Protein AF-0000000072117533 (afdb_homodimer)

Solvent-accessible surface area (backbone atoms only — not comparable to full-atom values): 7033 Å² total; per-residue (Å²): 130,82,75,70,81,74,84,81,59,60,49,79,55,61,71,59,24,53,55,50,41,55,54,48,50,52,51,45,51,52,49,50,51,50,45,22,43,33,36,54,26,48,40,39,37,41,38,31,42,68,86,68,48,80,45,77,48,49,57,86,70,114,128,83,76,67,81,73,83,80,60,58,50,79,56,63,71,60,24,52,54,50,41,55,53,47,49,52,51,46,52,51,49,49,52,50,45,24,42,33,36,54,27,48,38,40,38,42,38,33,42,66,86,66,50,79,46,79,48,49,58,85,70,114

InterPro domains:
  IPR002100 Transcription factor, MADS-box [PF00319] (10-57)
  IPR002100 Transcription factor, MADS-box [PR00404] (3-23)
  IPR002100 Transcription factor, MADS-box [PR00404] (23-38)
  IPR002100 Transcription factor, MADS-box [PR00404] (38-59)
  IPR002100 Transcription factor, MADS-box [PS50066] (1-61)
  IPR002100 Transcription factor, MADS-box [SM00432] (1-60)
  IPR036879 Transcription factor, MADS-box superfamily [G3DSA:3.40.1810.10] (13-62)
  IPR036879 Transcription factor, MADS-box superfamily [SSF55455] (3-61)
  IPR050142 MADS-box/MEF2 Transcription Factor [PTHR48019] (3-61)

Foldseek 3Di:
DPPPPPDDDQDPPPVVNVVVCVVVVVVVLVVVLVCCVVPVDWDKDWDADPVGDIDIDTNVVD/DPPPPPDDDQDPPPVVNVVVCVVVVVVVLVVVLVCCVVPVDWDKDWDADPVGDIDIDTNVVD

Structure (mmCIF, N/CA/C/O backbone):
data_AF-0000000072117533-model_v1
#
loop_
_entity.id
_entity.type
_entity.pdbx_description
1 polymer 'MADS-box transcription factor 31'
#
loop_
_atom_site.group_PDB
_atom_site.id
_atom_site.type_symbol
_atom_site.label_atom_id
_atom_site.label_alt_id
_atom_site.label_comp_id
_atom_site.label_asym_id
_atom_site.label_entity_id
_atom_site.label_seq_id
_atom_site.pdbx_PDB_ins_code
_atom_site.Cartn_x
_atom_site.Cartn_y
_atom_site.Cartn_z
_atom_site.occupancy
_atom_site.B_iso_or_equiv
_atom_site.auth_seq_id
_atom_site.auth_comp_id
_atom_site.auth_asym_id
_atom_site.auth_atom_id
_atom_site.pdbx_PDB_model_num
ATOM 1 N N . MET A 1 1 ? -1.917 9.008 -24.812 1 33.94 1 MET A N 1
ATOM 2 C CA . MET A 1 1 ? -1.566 7.602 -24.969 1 33.94 1 MET A CA 1
ATOM 3 C C . MET A 1 1 ? -2.467 6.723 -24.094 1 33.94 1 MET A C 1
ATOM 5 O O . MET A 1 1 ? -2.625 6.98 -22.906 1 33.94 1 MET A O 1
ATOM 9 N N . VAL A 1 2 ? -3.398 6.055 -24.781 1 33.75 2 VAL A N 1
ATOM 10 C CA . VAL A 1 2 ? -4.41 5.18 -24.203 1 33.75 2 VAL A CA 1
ATOM 11 C C . VAL A 1 2 ? -3.752 4.195 -23.234 1 33.75 2 VAL A C 1
ATOM 13 O O . VAL A 1 2 ? -2.85 3.447 -23.625 1 33.75 2 VAL A O 1
ATOM 16 N N . ARG A 1 3 ? -3.502 4.516 -22.062 1 45.81 3 ARG A N 1
ATOM 17 C CA . ARG A 1 3 ? -2.945 3.555 -21.125 1 45.81 3 ARG A CA 1
ATOM 18 C C . ARG A 1 3 ? -3.617 2.193 -21.266 1 45.81 3 ARG A C 1
ATOM 20 O O . ARG A 1 3 ? -4.832 2.074 -21.078 1 45.81 3 ARG A O 1
ATOM 27 N N . ARG A 1 4 ? -3.193 1.399 -22.266 1 46.34 4 ARG A N 1
ATOM 28 C CA . ARG A 1 4 ? -3.705 0.043 -22.422 1 46.34 4 ARG A CA 1
ATOM 29 C C . ARG A 1 4 ? -3.764 -0.687 -21.094 1 46.34 4 ARG A C 1
ATOM 31 O O . ARG A 1 4 ? -2.934 -0.449 -20.219 1 46.34 4 ARG A O 1
ATOM 38 N N . LYS A 1 5 ? -4.988 -1.062 -20.672 1 58.34 5 LYS A N 1
ATOM 39 C CA . LYS A 1 5 ? -5.227 -1.874 -19.484 1 58.34 5 LYS A CA 1
ATOM 40 C C . LYS A 1 5 ? -4.336 -3.115 -19.484 1 58.34 5 LYS A C 1
ATOM 42 O O . LYS A 1 5 ? -4.379 -3.918 -20.422 1 58.34 5 LYS A O 1
ATOM 47 N N . ILE A 1 6 ? -3.139 -2.877 -19.109 1 63.44 6 ILE A N 1
ATOM 48 C CA . ILE A 1 6 ? -2.322 -4.082 -19.016 1 63.44 6 ILE A CA 1
ATOM 49 C C . ILE A 1 6 ? -3.02 -5.102 -18.109 1 63.44 6 ILE A C 1
ATOM 51 O O . ILE A 1 6 ? -3.529 -4.75 -17.047 1 63.44 6 ILE A O 1
ATOM 55 N N . GLU A 1 7 ? -3.314 -6.234 -18.703 1 79.06 7 GLU A N 1
ATOM 56 C CA . GLU A 1 7 ? -3.916 -7.324 -17.953 1 79.06 7 GLU A CA 1
ATOM 57 C C . GLU A 1 7 ? -2.947 -7.875 -16.906 1 79.06 7 GLU A C 1
ATOM 59 O O . GLU A 1 7 ? -1.795 -8.18 -17.219 1 79.06 7 GLU A O 1
ATOM 64 N N . MET A 1 8 ? -3.35 -7.852 -15.656 1 91.56 8 MET A N 1
ATOM 65 C CA . MET A 1 8 ? -2.566 -8.43 -14.562 1 91.56 8 MET A CA 1
ATOM 66 C C . MET A 1 8 ? -3.012 -9.852 -14.266 1 91.56 8 MET A C 1
ATOM 68 O O . MET A 1 8 ? -4.195 -10.102 -14.031 1 91.56 8 MET A O 1
ATOM 72 N N . ASN A 1 9 ? -1.988 -10.742 -14.383 1 95.19 9 ASN A N 1
ATOM 73 C CA . ASN A 1 9 ? -2.273 -12.133 -14.047 1 95.19 9 ASN A CA 1
ATOM 74 C C . ASN A 1 9 ? -1.3 -12.664 -12.992 1 95.19 9 ASN A C 1
ATOM 76 O O . ASN A 1 9 ? -0.167 -12.188 -12.898 1 95.19 9 ASN A O 1
ATOM 80 N N . LYS A 1 10 ? -1.835 -13.672 -12.281 1 97.06 10 LYS A N 1
ATOM 81 C CA . LYS A 1 10 ? -1.018 -14.336 -11.273 1 97.06 10 LYS A CA 1
ATOM 82 C C . LYS A 1 10 ? 0.26 -14.906 -11.883 1 97.06 10 LYS A C 1
ATOM 84 O O . LYS A 1 10 ? 0.229 -15.492 -12.969 1 97.06 10 LYS A O 1
ATOM 89 N N . ILE A 1 11 ? 1.317 -14.758 -11.219 1 97.69 11 ILE A N 1
ATOM 90 C CA . ILE A 1 11 ? 2.586 -15.352 -11.617 1 97.69 11 ILE A CA 1
ATOM 91 C C . ILE A 1 11 ? 2.576 -16.844 -11.289 1 97.69 11 ILE A C 1
ATOM 93 O O . ILE A 1 11 ? 2.449 -17.234 -10.125 1 97.69 11 ILE A O 1
ATOM 97 N N . GLU A 1 12 ? 2.777 -17.734 -12.234 1 97.31 12 GLU A N 1
ATOM 98 C CA . GLU A 1 12 ? 2.629 -19.172 -12.078 1 97.31 12 GLU A CA 1
ATOM 99 C C . GLU A 1 12 ? 3.869 -19.781 -11.43 1 97.31 12 GLU A C 1
ATOM 101 O O . GLU A 1 12 ? 3.764 -20.719 -10.641 1 97.31 12 GLU A O 1
ATOM 106 N N . ASN A 1 13 ? 5.062 -19.328 -11.852 1 97.44 13 ASN A N 1
ATOM 107 C CA . ASN A 1 13 ? 6.289 -19.828 -11.227 1 97.44 13 ASN A CA 1
ATOM 108 C C . ASN A 1 13 ? 6.395 -19.391 -9.773 1 97.44 13 ASN A C 1
ATOM 110 O O . ASN A 1 13 ? 6.477 -18.188 -9.484 1 97.44 13 ASN A O 1
ATOM 114 N N . SER A 1 14 ? 6.402 -20.297 -8.867 1 96.12 14 SER A N 1
ATOM 115 C CA . SER A 1 14 ? 6.344 -20 -7.445 1 96.12 14 SER A CA 1
ATOM 116 C C . SER A 1 14 ? 7.582 -19.219 -6.988 1 96.12 14 SER A C 1
ATOM 118 O O . SER A 1 14 ? 7.492 -18.344 -6.133 1 96.12 14 SER A O 1
ATOM 120 N N . GLN A 1 15 ? 8.719 -19.594 -7.547 1 97.12 15 GLN A N 1
ATOM 121 C CA . GLN A 1 15 ? 9.953 -18.922 -7.148 1 97.12 15 GLN A CA 1
ATOM 122 C C . GLN A 1 15 ? 9.914 -17.438 -7.531 1 97.12 15 GLN A C 1
ATOM 124 O O . GLN A 1 15 ? 10.289 -16.578 -6.734 1 97.12 15 GLN A O 1
ATOM 129 N N . TYR A 1 16 ? 9.516 -17.125 -8.719 1 97.81 16 TYR A N 1
ATOM 130 C CA . TYR A 1 16 ? 9.391 -15.75 -9.172 1 97.81 16 TYR A CA 1
ATOM 131 C C . TYR A 1 16 ? 8.32 -15.008 -8.375 1 97.81 16 TYR A C 1
ATOM 133 O O . TYR A 1 16 ? 8.492 -13.844 -8.023 1 97.81 16 TYR A O 1
ATOM 141 N N . ARG A 1 17 ? 7.176 -15.727 -8.109 1 97.88 17 ARG A N 1
ATOM 142 C CA . ARG A 1 17 ? 6.07 -15.117 -7.371 1 97.88 17 ARG A CA 1
ATOM 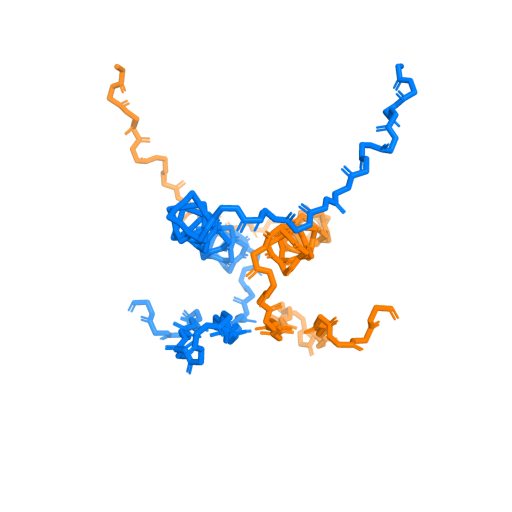143 C C . ARG A 1 17 ? 6.516 -14.688 -5.977 1 97.88 17 ARG A C 1
ATOM 145 O O . ARG A 1 17 ? 6.129 -13.617 -5.5 1 97.88 17 ARG A O 1
ATOM 152 N N . ASP A 1 18 ? 7.289 -15.469 -5.387 1 97.56 18 ASP A N 1
ATOM 153 C CA . ASP A 1 18 ? 7.762 -15.156 -4.043 1 97.56 18 ASP A CA 1
ATOM 154 C C . ASP A 1 18 ? 8.664 -13.93 -4.047 1 97.56 18 ASP A C 1
ATOM 156 O O . ASP A 1 18 ? 8.57 -13.086 -3.152 1 97.56 18 ASP A O 1
ATOM 160 N N . VAL A 1 19 ? 9.547 -13.922 -5.078 1 98.19 19 VAL A N 1
ATOM 161 C CA . VAL A 1 19 ? 10.453 -12.781 -5.176 1 98.19 19 VAL A CA 1
ATOM 162 C C . VAL A 1 19 ? 9.656 -11.508 -5.441 1 98.19 19 VAL A C 1
ATOM 164 O O . VAL A 1 19 ? 9.891 -10.477 -4.809 1 98.19 19 VAL A O 1
ATOM 167 N N . THR A 1 20 ? 8.727 -11.562 -6.371 1 98.44 20 THR A N 1
ATOM 168 C CA . THR A 1 20 ? 7.879 -10.414 -6.68 1 98.44 20 THR A CA 1
ATOM 169 C C . THR A 1 20 ? 7.074 -9.992 -5.453 1 98.44 20 THR A C 1
ATOM 171 O O . THR A 1 20 ? 6.957 -8.805 -5.16 1 98.44 20 THR A O 1
ATOM 174 N N . PHE A 1 21 ? 6.512 -10.977 -4.727 1 98.62 21 PHE A N 1
ATOM 175 C CA . PHE A 1 21 ? 5.738 -10.695 -3.523 1 98.62 21 PHE A CA 1
ATOM 176 C C . PHE A 1 21 ? 6.543 -9.844 -2.547 1 98.62 21 PHE A C 1
ATOM 178 O O . PHE A 1 21 ? 6.055 -8.828 -2.055 1 98.62 21 PHE A O 1
ATOM 185 N N . SER A 1 22 ? 7.758 -10.234 -2.311 1 98.44 22 SER A N 1
ATOM 186 C CA . SER A 1 22 ? 8.594 -9.531 -1.346 1 98.44 22 SER A CA 1
ATOM 187 C C . SER A 1 22 ? 8.852 -8.086 -1.781 1 98.44 22 SER A C 1
ATOM 189 O O . SER A 1 22 ? 8.734 -7.16 -0.977 1 98.44 22 SER A O 1
ATOM 191 N N . LYS A 1 23 ? 9.125 -7.965 -3.027 1 98.56 23 LYS A N 1
ATOM 192 C CA . LYS A 1 23 ? 9.445 -6.633 -3.543 1 98.56 23 LYS A CA 1
ATOM 193 C C . LYS A 1 23 ? 8.219 -5.727 -3.516 1 98.56 23 LYS A C 1
ATOM 195 O O . LYS A 1 23 ? 8.297 -4.578 -3.076 1 98.56 23 LYS A O 1
ATOM 200 N N . ARG A 1 24 ? 7.184 -6.238 -3.92 1 98.69 24 ARG A N 1
ATOM 201 C CA . ARG A 1 24 ? 5.988 -5.41 -4.023 1 98.69 24 ARG A CA 1
ATOM 202 C C . ARG A 1 24 ? 5.41 -5.105 -2.645 1 98.69 24 ARG A C 1
ATOM 204 O O . ARG A 1 24 ? 4.848 -4.031 -2.426 1 98.69 24 ARG A O 1
ATOM 211 N N . ARG A 1 25 ? 5.516 -6.082 -1.815 1 98.69 25 ARG A N 1
ATOM 212 C CA . ARG A 1 25 ? 5.074 -5.809 -0.451 1 98.69 25 ARG A CA 1
ATOM 213 C C . ARG A 1 25 ? 5.859 -4.648 0.156 1 98.69 25 ARG A C 1
ATOM 215 O O . ARG A 1 25 ? 5.277 -3.766 0.789 1 98.69 25 ARG A O 1
ATOM 222 N N . GLN A 1 26 ? 7.168 -4.664 -0.053 1 98.38 26 GLN A N 1
ATOM 223 C CA . GLN A 1 26 ? 7.992 -3.568 0.447 1 98.38 26 GLN A CA 1
ATOM 224 C C . GLN A 1 26 ? 7.566 -2.238 -0.168 1 98.38 26 GLN A C 1
ATOM 226 O O . GLN A 1 26 ? 7.516 -1.218 0.522 1 98.38 26 GLN A O 1
ATOM 231 N N . GLY A 1 27 ? 7.305 -2.301 -1.463 1 98.25 27 GLY A N 1
ATOM 232 C CA . GLY A 1 27 ? 6.824 -1.102 -2.133 1 98.25 27 GLY A CA 1
ATOM 233 C C . GLY A 1 27 ? 5.516 -0.583 -1.562 1 98.25 27 GLY A C 1
ATOM 234 O O . GLY A 1 27 ? 5.34 0.627 -1.406 1 98.25 27 GLY A O 1
ATOM 235 N N . LEU A 1 28 ? 4.629 -1.461 -1.271 1 98.62 28 LEU A N 1
ATOM 236 C CA . LEU A 1 28 ? 3.344 -1.11 -0.679 1 98.62 28 LEU A CA 1
ATOM 237 C C . LEU A 1 28 ? 3.535 -0.404 0.659 1 98.62 28 LEU A C 1
ATOM 239 O O . LEU A 1 28 ? 2.934 0.645 0.905 1 98.62 28 LEU A O 1
ATOM 243 N N . VAL A 1 29 ? 4.41 -0.964 1.48 1 98.25 29 VAL A N 1
ATOM 244 C CA . VAL A 1 29 ? 4.672 -0.4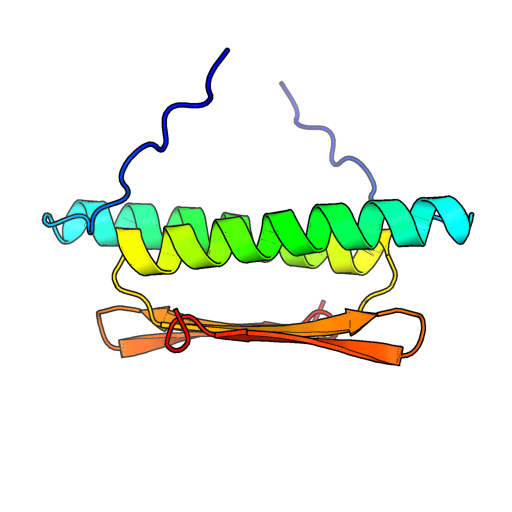14 2.807 1 98.25 29 VAL A CA 1
ATOM 245 C C . VAL A 1 29 ? 5.309 0.967 2.676 1 98.25 29 VAL A C 1
ATOM 247 O O . VAL A 1 29 ? 4.957 1.894 3.408 1 98.25 29 VAL A O 1
ATOM 250 N N . LYS A 1 30 ? 6.195 1.087 1.721 1 97.06 30 LYS A N 1
ATOM 251 C CA . LYS A 1 30 ? 6.832 2.379 1.482 1 97.06 30 LYS A CA 1
ATOM 252 C C . LYS A 1 30 ? 5.797 3.445 1.136 1 97.06 30 LYS A C 1
ATOM 254 O O . LYS A 1 30 ? 5.82 4.547 1.691 1 97.06 30 LYS A O 1
ATOM 259 N N . LYS A 1 31 ? 4.883 3.088 0.271 1 98 31 LYS A N 1
ATOM 260 C CA . LYS A 1 31 ? 3.848 4.035 -0.133 1 98 31 LYS A CA 1
ATOM 261 C C . LYS A 1 31 ? 2.924 4.371 1.033 1 98 31 LYS A C 1
ATOM 263 O O . LYS A 1 31 ? 2.467 5.508 1.164 1 98 31 LYS A O 1
ATOM 268 N N . ALA A 1 32 ? 2.623 3.41 1.823 1 98.62 32 ALA A N 1
ATOM 269 C CA . ALA A 1 32 ? 1.797 3.645 3.004 1 98.62 32 ALA A CA 1
ATOM 270 C C . ALA A 1 32 ? 2.484 4.602 3.973 1 98.62 32 ALA A C 1
ATOM 272 O O . ALA A 1 32 ? 1.848 5.508 4.516 1 98.62 32 ALA A O 1
ATOM 273 N N . ASN A 1 33 ? 3.771 4.414 4.227 1 97.69 33 ASN A N 1
ATOM 274 C CA . ASN A 1 33 ? 4.531 5.281 5.121 1 97.69 33 ASN A CA 1
ATOM 275 C C . ASN A 1 33 ? 4.562 6.719 4.613 1 97.69 33 ASN A C 1
ATOM 277 O O . ASN A 1 33 ? 4.387 7.66 5.387 1 97.69 33 ASN A O 1
ATOM 281 N N . GLU A 1 34 ? 4.824 6.844 3.375 1 97.62 34 GLU A N 1
ATOM 282 C CA . GLU A 1 34 ? 4.844 8.172 2.775 1 97.62 34 GLU A CA 1
ATOM 283 C C . GLU A 1 34 ? 3.5 8.875 2.943 1 97.62 34 GLU A C 1
ATOM 285 O O . GLU A 1 34 ? 3.449 10.047 3.326 1 97.62 34 GLU A O 1
ATOM 290 N N . LEU A 1 35 ? 2.494 8.172 2.609 1 98.31 35 LEU A N 1
ATOM 291 C CA . LEU A 1 35 ? 1.152 8.727 2.762 1 98.31 35 LEU A CA 1
ATOM 292 C C . LEU A 1 35 ? 0.897 9.141 4.207 1 98.31 35 LEU A C 1
ATOM 294 O O . LEU A 1 35 ? 0.345 10.211 4.457 1 98.31 35 LEU A O 1
ATOM 298 N N . SER A 1 36 ? 1.256 8.289 5.074 1 98.56 36 SER A N 1
ATOM 299 C CA . SER A 1 36 ? 1.055 8.57 6.492 1 98.56 36 SER A CA 1
ATOM 300 C C . SER A 1 36 ? 1.739 9.867 6.902 1 98.56 36 SER A C 1
ATOM 302 O O . SER A 1 36 ? 1.141 10.703 7.582 1 98.56 36 SER A O 1
ATOM 304 N N . ILE A 1 37 ? 2.963 10.078 6.48 1 97.62 37 ILE A N 1
ATOM 305 C CA . ILE A 1 37 ? 3.75 11.234 6.895 1 97.62 37 ILE A CA 1
ATOM 306 C C . ILE A 1 37 ? 3.25 12.484 6.176 1 97.62 37 ILE A C 1
ATOM 308 O O . ILE A 1 37 ? 2.949 13.492 6.812 1 97.62 37 ILE A O 1
ATOM 312 N N . LEU A 1 38 ? 3.121 12.398 4.895 1 97.56 38 LEU A N 1
ATOM 313 C CA . LEU A 1 38 ? 2.766 13.57 4.098 1 97.56 38 LEU A CA 1
ATOM 314 C C . LEU A 1 38 ? 1.387 14.094 4.484 1 97.56 38 LEU A C 1
ATOM 316 O O . LEU A 1 38 ? 1.155 15.305 4.488 1 97.56 38 LEU A O 1
ATOM 320 N N . CYS A 1 39 ? 0.51 13.156 4.82 1 98.44 39 CYS A N 1
ATOM 321 C CA . CYS A 1 39 ? -0.884 13.562 4.949 1 98.44 39 CYS A CA 1
ATOM 322 C C . CYS A 1 39 ? -1.378 13.383 6.379 1 98.44 39 CYS A C 1
ATOM 324 O O . CYS A 1 39 ? -2.582 13.438 6.637 1 98.44 39 CYS A O 1
ATOM 326 N N . ASP A 1 40 ? -0.495 13.047 7.23 1 97.62 40 ASP A N 1
ATOM 327 C CA . ASP A 1 40 ? -0.876 12.867 8.625 1 97.62 40 ASP A CA 1
ATOM 328 C C . ASP A 1 40 ? -2.021 11.867 8.758 1 97.62 40 ASP A C 1
ATOM 330 O O . ASP A 1 40 ? -3.031 12.148 9.406 1 97.62 40 ASP A O 1
ATOM 334 N N . ALA A 1 41 ? -1.85 10.836 8.078 1 98.31 41 ALA A N 1
ATOM 335 C CA . ALA A 1 41 ? -2.855 9.781 8.078 1 98.31 41 ALA A CA 1
ATOM 336 C C . ALA A 1 41 ? -2.385 8.578 8.898 1 98.31 41 ALA A C 1
ATOM 338 O O . ALA A 1 41 ? -1.183 8.344 9.031 1 98.31 41 ALA A O 1
ATOM 339 N N . GLN A 1 42 ? -3.334 7.902 9.5 1 98.56 42 GLN A N 1
ATOM 340 C CA . GLN A 1 42 ? -3.059 6.617 10.133 1 98.56 42 GLN A CA 1
ATOM 341 C C . GLN A 1 42 ? -3.412 5.457 9.203 1 98.56 42 GLN A C 1
ATOM 343 O O . GLN A 1 42 ? -4.508 5.422 8.641 1 98.56 42 GLN A O 1
ATOM 348 N N . ILE A 1 43 ? -2.492 4.574 9.07 1 98.69 43 ILE A N 1
ATOM 349 C CA . ILE A 1 43 ? -2.678 3.504 8.094 1 98.69 43 ILE A CA 1
ATOM 350 C C . ILE A 1 43 ? -2.311 2.162 8.719 1 98.69 43 ILE A C 1
ATOM 352 O O . ILE A 1 43 ? -1.305 2.055 9.43 1 98.69 43 ILE A O 1
ATOM 356 N N . ALA A 1 44 ? -3.164 1.197 8.523 1 98.69 44 ALA A N 1
ATOM 357 C CA . ALA A 1 44 ? -2.883 -0.196 8.859 1 98.69 44 ALA A CA 1
ATOM 358 C C . ALA A 1 44 ? -3.137 -1.11 7.664 1 98.69 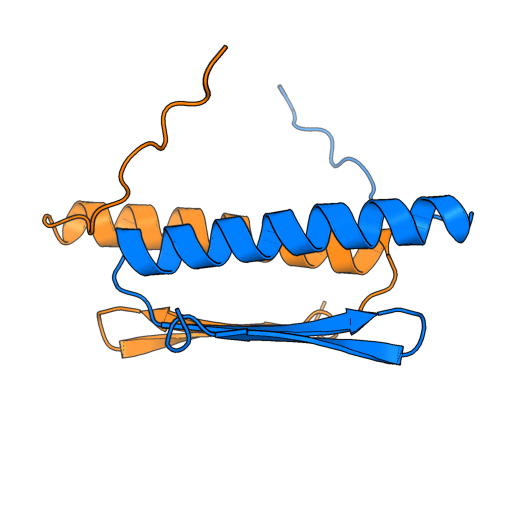44 ALA A C 1
ATOM 360 O O . ALA A 1 44 ? -4.117 -0.935 6.938 1 98.69 44 ALA A O 1
ATOM 361 N N . THR A 1 45 ? -2.213 -2.047 7.398 1 98.62 45 THR A N 1
ATOM 362 C CA . THR A 1 45 ? -2.344 -2.996 6.301 1 98.62 45 THR A CA 1
ATOM 363 C C . THR A 1 45 ? -2.018 -4.414 6.77 1 98.62 45 THR A C 1
ATOM 365 O O . THR A 1 45 ? -1.057 -4.621 7.516 1 98.62 45 THR A O 1
ATOM 368 N N . ILE A 1 46 ? -2.793 -5.301 6.309 1 98.56 46 ILE A N 1
ATOM 369 C CA . ILE A 1 46 ? -2.52 -6.719 6.531 1 98.56 46 ILE A CA 1
ATOM 370 C C . ILE A 1 46 ? -2.4 -7.438 5.188 1 98.56 46 ILE A C 1
ATOM 372 O O . ILE A 1 46 ? -3.197 -7.199 4.277 1 98.56 46 ILE A O 1
ATOM 376 N N . VAL A 1 47 ? -1.387 -8.281 5.07 1 98.69 47 VAL A N 1
ATOM 377 C CA . VAL A 1 47 ? -1.148 -9.039 3.846 1 98.69 47 VAL A CA 1
ATOM 378 C C . VAL A 1 47 ? -0.981 -10.523 4.18 1 98.69 47 VAL A C 1
ATOM 380 O O . VAL A 1 47 ? -0.167 -10.883 5.031 1 98.69 47 VAL A O 1
ATOM 383 N N . TYR A 1 48 ? -1.807 -11.344 3.59 1 98.25 48 TYR A N 1
ATOM 384 C CA . TYR A 1 48 ? -1.642 -12.797 3.641 1 98.25 48 TYR A CA 1
ATOM 385 C C . TYR A 1 48 ? -1.078 -13.328 2.328 1 98.25 48 TYR A C 1
ATOM 387 O O . TYR A 1 48 ? -1.686 -13.148 1.27 1 98.25 48 TYR A O 1
ATOM 395 N N . SER A 1 49 ? 0.074 -13.961 2.43 1 98.12 49 SER A N 1
ATOM 396 C CA . SER A 1 49 ? 0.68 -14.523 1.228 1 98.12 49 SER A CA 1
ATOM 397 C C . SER A 1 49 ? -0.067 -15.773 0.764 1 98.12 49 SER A C 1
ATOM 399 O O . SER A 1 49 ? -0.896 -16.312 1.497 1 98.12 49 SER A O 1
ATOM 401 N N . SER A 1 50 ? 0.327 -16.219 -0.442 1 9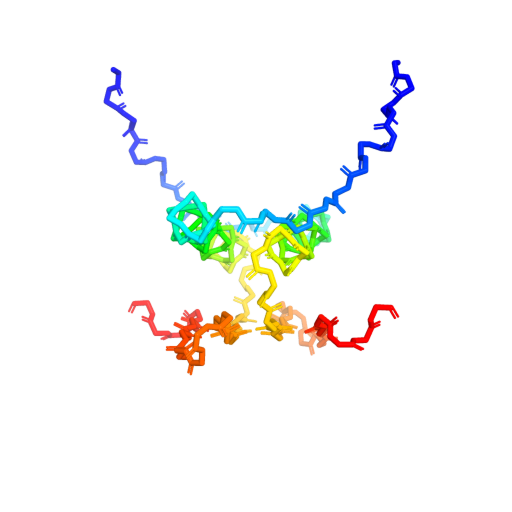6 50 SER A N 1
ATOM 402 C CA . SER A 1 50 ? -0.29 -17.422 -0.989 1 96 50 SER A CA 1
ATOM 403 C C . SER A 1 50 ? 0.078 -18.656 -0.168 1 96 50 SER A C 1
ATOM 405 O O . SER A 1 50 ? -0.646 -19.641 -0.175 1 96 50 SER A O 1
ATOM 407 N N . THR A 1 51 ? 1.164 -18.531 0.523 1 95.19 51 THR A N 1
ATOM 408 C CA . THR A 1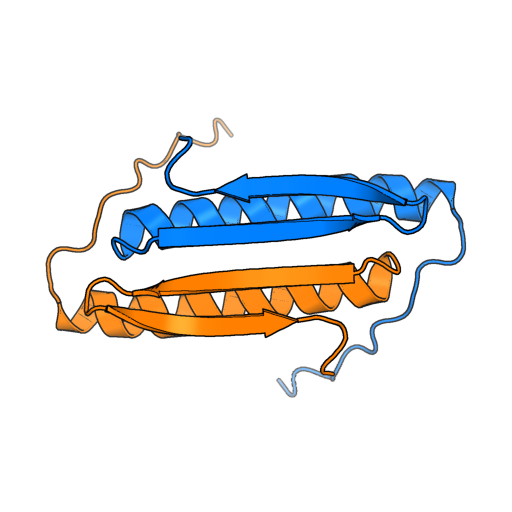 51 ? 1.607 -19.656 1.334 1 95.19 51 THR A CA 1
ATOM 409 C C . THR A 1 51 ? 1.012 -19.578 2.736 1 95.19 51 THR A C 1
ATOM 411 O O . THR A 1 51 ? 1.269 -20.453 3.572 1 95.19 51 THR A O 1
ATOM 414 N N . GLY A 1 52 ? 0.303 -18.547 3.047 1 95.25 52 GLY A N 1
ATOM 415 C CA . GLY A 1 52 ? -0.379 -18.438 4.324 1 95.25 52 GLY A CA 1
ATOM 416 C C . GLY A 1 52 ? 0.39 -17.625 5.344 1 95.25 52 GLY A C 1
ATOM 417 O O . GLY A 1 52 ? -0.001 -17.547 6.512 1 95.25 52 GLY A O 1
ATOM 418 N N . LYS A 1 53 ? 1.471 -17.047 4.906 1 97.75 53 LYS A N 1
ATOM 419 C CA . LYS A 1 53 ? 2.23 -16.188 5.816 1 97.75 53 LYS A CA 1
ATOM 420 C C . LYS A 1 53 ? 1.561 -14.828 5.98 1 97.75 53 LYS A C 1
ATOM 422 O O . LYS A 1 53 ? 1.099 -14.242 5.004 1 97.75 53 LYS A O 1
ATOM 427 N N . LEU A 1 54 ? 1.605 -14.375 7.266 1 98.31 54 LEU A N 1
ATOM 428 C CA . LEU A 1 54 ? 0.964 -13.102 7.578 1 98.31 54 LEU A CA 1
ATOM 429 C C . LEU A 1 54 ? 2 -11.992 7.727 1 98.31 54 LEU A C 1
ATOM 431 O O . LEU A 1 54 ? 3.021 -12.172 8.391 1 98.31 54 LEU A O 1
ATOM 435 N N . TYR A 1 55 ? 1.808 -10.836 7.047 1 98.44 55 TYR A N 1
ATOM 436 C CA . TYR A 1 55 ? 2.578 -9.609 7.195 1 98.44 55 TYR A CA 1
ATOM 437 C C . TYR A 1 55 ? 1.68 -8.445 7.594 1 98.44 55 TYR A C 1
ATOM 439 O O . TYR A 1 55 ? 0.542 -8.344 7.133 1 98.44 55 TYR A O 1
ATOM 447 N N . GLU A 1 56 ? 2.225 -7.656 8.461 1 97.88 56 GLU A N 1
ATOM 448 C CA . GLU A 1 56 ? 1.44 -6.512 8.906 1 97.88 56 GLU A CA 1
ATOM 449 C C . GLU A 1 56 ? 2.273 -5.23 8.906 1 97.88 56 GLU A C 1
ATOM 451 O O . GLU A 1 56 ? 3.496 -5.281 9.055 1 97.88 56 GLU A O 1
ATOM 456 N N . TYR A 1 57 ? 1.53 -4.109 8.672 1 98.12 57 TYR A N 1
ATOM 457 C CA . TYR A 1 57 ? 2.09 -2.77 8.789 1 98.12 57 TYR A CA 1
ATOM 458 C C . TYR A 1 57 ? 1.118 -1.829 9.492 1 98.12 57 TYR A C 1
ATOM 460 O O . TYR A 1 57 ? -0.093 -1.9 9.266 1 98.12 57 TYR A O 1
ATOM 468 N N . SER A 1 58 ? 1.654 -0.998 10.359 1 98.44 58 SER A N 1
ATOM 469 C CA . SER A 1 58 ? 0.9 0.098 10.961 1 98.44 58 SER A CA 1
ATOM 470 C C . SER A 1 58 ? 1.744 1.365 11.047 1 98.44 58 SER A C 1
ATOM 472 O O . SER A 1 58 ? 2.934 1.304 11.367 1 98.44 58 SER A O 1
ATOM 474 N N . SER A 1 59 ? 1.104 2.445 10.781 1 97.38 59 SER A N 1
ATOM 475 C CA . SER A 1 59 ? 1.815 3.721 10.797 1 97.38 59 SER A CA 1
ATOM 476 C C . SER A 1 59 ? 2.133 4.16 12.219 1 97.38 59 SER A C 1
ATOM 478 O O . SER A 1 59 ? 2.949 5.059 12.43 1 97.38 59 SER A O 1
ATOM 480 N N . ASN A 1 60 ? 1.443 3.631 13.109 1 88.88 60 ASN A N 1
ATOM 481 C CA . ASN A 1 60 ? 1.71 4.008 14.492 1 88.88 60 ASN A CA 1
ATOM 482 C C . ASN A 1 60 ? 2.918 3.262 15.055 1 88.88 60 ASN A C 1
ATOM 484 O O . ASN A 1 60 ? 3.404 3.586 16.141 1 88.88 60 ASN A O 1
ATOM 488 N N . ASN A 1 61 ? 3.301 2.229 14.406 1 71.5 61 ASN A N 1
ATOM 489 C CA . ASN A 1 61 ? 4.465 1.474 14.859 1 71.5 61 ASN A CA 1
ATOM 490 C C . ASN A 1 61 ? 5.734 1.915 14.141 1 71.5 61 ASN A C 1
ATOM 492 O O . ASN A 1 61 ? 6.691 1.146 14.031 1 71.5 61 ASN A O 1
ATOM 496 N N . ARG A 1 62 ? 5.93 3.123 13.844 1 54.12 62 ARG A N 1
ATOM 497 C CA . ARG A 1 62 ? 7.133 3.57 13.156 1 54.12 62 ARG A CA 1
ATOM 498 C C . ARG A 1 62 ? 8.359 3.445 14.055 1 54.12 62 ARG A C 1
ATOM 500 O O . ARG A 1 62 ? 8.25 3.551 15.281 1 54.12 62 ARG A O 1
ATOM 507 N N . MET B 1 1 ? 24.141 6.547 -7.766 1 33.94 1 MET B N 1
ATOM 508 C CA . MET B 1 1 ? 23.547 7.797 -7.316 1 33.94 1 MET B CA 1
ATOM 509 C C . MET B 1 1 ? 22.906 7.633 -5.945 1 33.94 1 MET B C 1
ATOM 511 O O . MET B 1 1 ? 22.125 6.695 -5.727 1 33.94 1 MET B O 1
ATOM 515 N N . VAL B 1 2 ? 23.594 8.188 -4.926 1 36.5 2 VAL B N 1
ATOM 516 C CA . VAL B 1 2 ? 23.234 8.18 -3.514 1 36.5 2 VAL B CA 1
ATOM 517 C C . VAL B 1 2 ?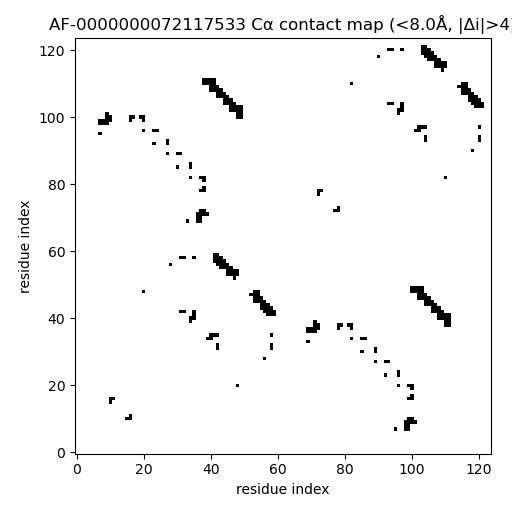 21.781 8.602 -3.348 1 36.5 2 VAL B C 1
ATOM 519 O O . VAL B 1 2 ? 21.391 9.703 -3.754 1 36.5 2 VAL B O 1
ATOM 522 N N . ARG B 1 3 ? 20.828 7.762 -3.459 1 45.84 3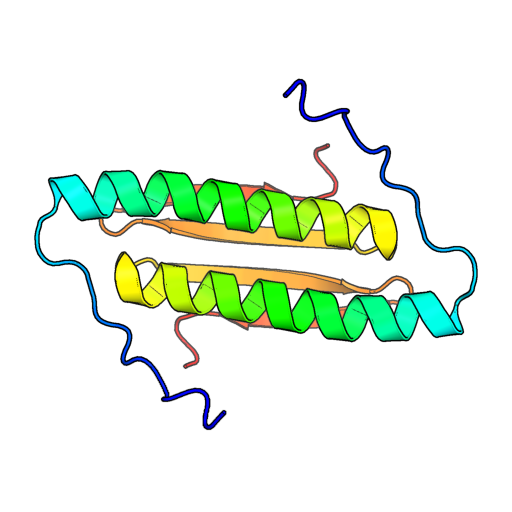 ARG B N 1
ATOM 523 C CA . ARG B 1 3 ? 19.438 8.172 -3.234 1 45.84 3 ARG B CA 1
ATOM 524 C C . ARG B 1 3 ? 19.312 9 -1.959 1 45.84 3 ARG B C 1
ATOM 526 O O . ARG B 1 3 ? 19.625 8.516 -0.868 1 45.84 3 ARG B O 1
ATOM 533 N N . ARG B 1 4 ? 19.656 10.258 -2.057 1 42.62 4 ARG B N 1
ATOM 534 C CA . ARG B 1 4 ? 19.469 11.117 -0.892 1 42.62 4 ARG B CA 1
ATOM 535 C C . ARG B 1 4 ? 18.125 10.875 -0.242 1 42.62 4 ARG B C 1
ATOM 537 O O . ARG B 1 4 ? 17.125 10.656 -0.935 1 42.62 4 ARG B O 1
ATOM 544 N N . LYS B 1 5 ? 18.203 10.391 1.017 1 58.22 5 LYS B N 1
ATOM 545 C CA . LYS B 1 5 ? 17.031 10.234 1.869 1 58.22 5 LYS B CA 1
ATOM 546 C C . LYS B 1 5 ? 16.188 11.5 1.869 1 58.22 5 LYS B C 1
ATOM 548 O O . LYS B 1 5 ? 16.672 12.586 2.203 1 58.22 5 LYS B O 1
ATOM 553 N N . ILE B 1 6 ? 15.414 11.602 0.794 1 64.38 6 ILE B N 1
ATOM 554 C CA . ILE B 1 6 ? 14.523 12.75 0.795 1 64.38 6 ILE B CA 1
ATOM 555 C C . ILE B 1 6 ? 13.688 12.766 2.076 1 64.38 6 ILE B C 1
ATOM 557 O O . ILE B 1 6 ? 13.148 11.734 2.48 1 64.38 6 ILE B O 1
ATOM 561 N N . GLU B 1 7 ? 13.867 13.82 2.848 1 78.94 7 GLU B N 1
ATOM 562 C CA . GLU B 1 7 ? 13.078 14 4.062 1 78.94 7 GLU B CA 1
ATOM 563 C C . GLU B 1 7 ? 11.602 14.188 3.74 1 78.94 7 GLU B C 1
ATOM 565 O O . GLU B 1 7 ? 11.242 15.008 2.893 1 78.94 7 GLU B O 1
ATOM 570 N N . MET B 1 8 ? 10.773 13.305 4.289 1 91.5 8 MET B N 1
ATOM 571 C CA . MET B 1 8 ? 9.32 13.414 4.145 1 91.5 8 MET B CA 1
ATOM 572 C C . MET B 1 8 ? 8.711 14.141 5.336 1 91.5 8 MET B C 1
ATOM 574 O O . MET B 1 8 ? 8.906 13.742 6.484 1 91.5 8 MET B O 1
ATOM 578 N N . ASN B 1 9 ? 8.039 15.266 4.949 1 95.19 9 ASN B N 1
ATOM 579 C CA . ASN B 1 9 ? 7.344 16 5.996 1 95.19 9 ASN B CA 1
ATOM 580 C C . ASN B 1 9 ? 5.871 16.219 5.648 1 95.19 9 ASN B C 1
ATOM 582 O O . ASN B 1 9 ? 5.504 16.25 4.473 1 95.19 9 ASN B O 1
ATOM 586 N N . LYS B 1 10 ? 5.109 16.391 6.75 1 97.12 10 LYS B N 1
ATOM 587 C CA . LYS B 1 10 ? 3.682 16.656 6.602 1 97.12 10 LYS B CA 1
ATOM 588 C C . LYS B 1 10 ? 3.445 17.906 5.758 1 97.12 10 LYS B C 1
ATOM 590 O O . LYS B 1 10 ? 4.129 18.922 5.926 1 97.12 10 LYS B O 1
ATOM 595 N N . ILE B 1 11 ? 2.521 17.828 4.922 1 97.69 11 ILE B N 1
ATOM 596 C CA . ILE B 1 11 ? 2.098 18.984 4.141 1 97.69 11 ILE B CA 1
ATOM 597 C C . ILE B 1 11 ? 1.259 19.922 5.012 1 97.69 11 ILE B C 1
ATOM 599 O O . ILE B 1 11 ? 0.202 19.531 5.512 1 97.69 11 ILE B O 1
ATOM 603 N N . GLU B 1 12 ? 1.61 21.156 5.168 1 97.31 12 GLU B N 1
ATOM 604 C CA . GLU B 1 12 ? 0.981 22.094 6.094 1 97.31 12 GLU B CA 1
ATOM 605 C C . GLU B 1 12 ? -0.296 22.688 5.504 1 97.31 12 GLU B C 1
ATOM 607 O O . GLU B 1 12 ? -1.271 22.906 6.223 1 97.31 12 GLU B O 1
ATOM 612 N N . ASN B 1 13 ? -0.267 23.047 4.215 1 97.44 13 ASN B N 1
ATOM 613 C CA . ASN B 1 13 ? -1.474 23.547 3.572 1 97.44 13 ASN B CA 1
ATOM 614 C C . ASN B 1 13 ? -2.551 22.469 3.471 1 97.44 13 ASN B C 1
ATOM 616 O O . ASN B 1 13 ? -2.357 21.453 2.797 1 97.44 13 ASN B O 1
ATOM 620 N N . SER B 1 14 ? -3.656 22.656 4.105 1 96.12 14 SER B N 1
ATOM 621 C CA . SER B 1 14 ? -4.699 21.641 4.211 1 96.12 14 SER B CA 1
ATOM 622 C C . SER B 1 14 ? -5.285 21.312 2.842 1 96.12 14 SER B C 1
ATOM 624 O O . SER B 1 14 ? -5.617 20.156 2.566 1 96.12 14 SER B O 1
ATOM 626 N N . GLN B 1 15 ? -5.422 22.328 2.004 1 97.06 15 GLN B N 1
ATOM 627 C CA . GLN B 1 15 ? -5.996 22.094 0.683 1 97.06 15 GLN B CA 1
ATOM 628 C C . GLN B 1 15 ? -5.102 21.172 -0.151 1 97.06 15 GLN B C 1
ATOM 630 O O . GLN B 1 15 ? -5.586 20.25 -0.812 1 97.06 15 GLN B O 1
ATOM 635 N N . TYR B 1 16 ? -3.828 21.422 -0.162 1 97.81 16 TYR B N 1
ATOM 636 C CA . TYR B 1 16 ? -2.877 20.594 -0.884 1 97.81 16 TYR B CA 1
ATOM 637 C C . TYR B 1 16 ? -2.811 19.188 -0.277 1 97.81 16 TYR B C 1
ATOM 639 O O . TYR B 1 16 ? -2.727 18.203 -1.001 1 97.81 16 TYR B O 1
ATOM 647 N N . ARG B 1 17 ? -2.84 19.141 1.092 1 97.88 17 ARG B N 1
ATOM 648 C CA . ARG B 1 17 ? -2.762 17.859 1.788 1 97.88 17 ARG B CA 1
ATOM 649 C C . ARG B 1 17 ? -3.93 16.953 1.406 1 97.88 17 ARG B C 1
ATOM 651 O O . ARG B 1 17 ? -3.754 15.758 1.215 1 97.88 17 ARG B O 1
ATOM 658 N N . ASP B 1 18 ? -5.039 17.531 1.293 1 97.56 18 ASP B N 1
ATOM 659 C CA . ASP B 1 18 ? -6.227 16.75 0.948 1 97.56 18 ASP B CA 1
ATOM 660 C C . ASP B 1 18 ? -6.121 16.188 -0.466 1 97.56 18 ASP B C 1
ATOM 662 O O . ASP B 1 18 ? -6.5 15.039 -0.709 1 97.56 18 ASP B O 1
ATOM 666 N N . VAL B 1 19 ? -5.629 17.078 -1.361 1 98.19 19 VAL B N 1
ATOM 667 C CA . VAL B 1 19 ? -5.484 16.641 -2.744 1 98.19 19 VAL B CA 1
ATOM 668 C C . VAL B 1 19 ? -4.445 15.516 -2.822 1 98.19 19 VAL B C 1
ATOM 670 O O . VAL B 1 19 ? -4.672 14.5 -3.479 1 98.19 19 VAL B O 1
ATOM 673 N N . THR B 1 20 ? -3.314 15.695 -2.176 1 98.44 20 THR B N 1
ATOM 674 C CA . THR B 1 20 ? -2.268 14.68 -2.145 1 98.44 20 THR B CA 1
A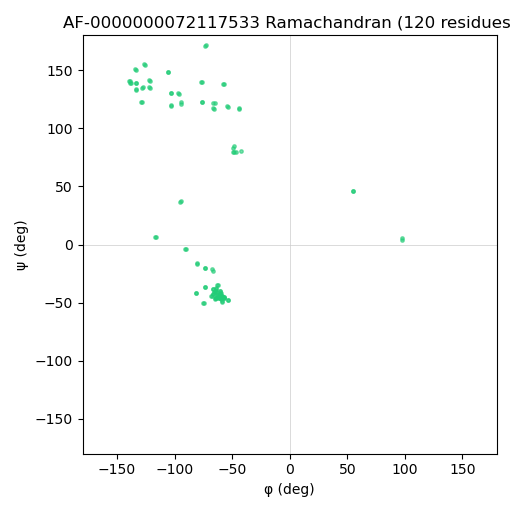TOM 675 C C . THR B 1 20 ? -2.785 13.391 -1.516 1 98.44 20 THR B C 1
ATOM 677 O O . THR B 1 20 ? -2.521 12.297 -2.021 1 98.44 20 THR B O 1
ATOM 680 N N . PHE B 1 21 ? -3.529 13.523 -0.411 1 98.62 21 PHE B N 1
ATOM 681 C CA . PHE B 1 21 ? -4.094 12.359 0.267 1 98.62 21 PHE B CA 1
ATOM 682 C C . PHE B 1 21 ? -4.902 11.508 -0.703 1 98.62 21 PHE B C 1
ATOM 684 O O . PHE B 1 21 ? -4.715 10.289 -0.776 1 98.62 21 PHE B O 1
ATOM 691 N N . SER B 1 22 ? -5.742 12.141 -1.454 1 98.44 22 SER B N 1
ATOM 692 C CA . SER B 1 22 ? -6.609 11.414 -2.375 1 98.44 22 SER B CA 1
ATOM 693 C C . SER B 1 22 ? -5.801 10.672 -3.434 1 98.44 22 SER B C 1
ATOM 695 O O . SER B 1 22 ? -6.059 9.5 -3.715 1 98.44 22 SER B O 1
ATOM 697 N N . LYS B 1 23 ? -4.844 11.367 -3.93 1 98.56 23 LYS B N 1
ATOM 698 C CA . LYS B 1 23 ? -4.035 10.781 -4.996 1 98.56 23 LYS B CA 1
ATOM 699 C C . LYS B 1 23 ? -3.199 9.617 -4.469 1 98.56 23 LYS B C 1
ATOM 701 O O . LYS B 1 23 ? -3.152 8.547 -5.09 1 98.56 23 LYS B O 1
ATOM 706 N N . ARG B 1 24 ? -2.641 9.82 -3.398 1 98.69 24 ARG B N 1
ATOM 707 C CA . ARG B 1 24 ? -1.743 8.797 -2.873 1 98.69 24 ARG B CA 1
ATOM 708 C C . ARG B 1 24 ? -2.527 7.598 -2.348 1 98.69 24 ARG B C 1
ATOM 710 O O . ARG B 1 24 ? -2.062 6.461 -2.43 1 98.69 24 ARG B O 1
ATOM 717 N N . ARG B 1 25 ? -3.627 7.914 -1.773 1 98.69 25 ARG B N 1
ATOM 718 C CA . ARG B 1 25 ? -4.469 6.801 -1.344 1 98.69 25 ARG B CA 1
ATOM 719 C C . ARG B 1 25 ? -4.844 5.91 -2.523 1 98.69 25 ARG B C 1
ATOM 721 O O . ARG B 1 25 ? -4.785 4.684 -2.426 1 98.69 25 ARG B O 1
ATOM 728 N N . GLN B 1 26 ? -5.215 6.539 -3.623 1 98.38 26 GLN B N 1
ATOM 729 C CA . GLN B 1 26 ? -5.543 5.77 -4.82 1 98.38 26 GLN B CA 1
ATOM 730 C C . GLN B 1 26 ? -4.348 4.945 -5.289 1 98.38 26 GLN B C 1
ATOM 732 O O . GLN B 1 26 ? -4.5 3.791 -5.688 1 98.38 26 GLN B O 1
ATOM 737 N N . GLY B 1 27 ? -3.203 5.59 -5.254 1 98.25 27 GLY B N 1
ATOM 738 C CA . GLY B 1 27 ? -1.99 4.871 -5.613 1 98.25 27 GLY B CA 1
ATOM 739 C C . GLY B 1 27 ? -1.724 3.67 -4.727 1 98.25 27 GLY B C 1
ATOM 740 O O . GLY B 1 27 ? -1.315 2.613 -5.215 1 98.25 27 GLY B O 1
ATOM 741 N N . LEU B 1 28 ? -1.935 3.82 -3.477 1 98.62 28 LEU B N 1
ATOM 742 C CA . LEU B 1 28 ? -1.758 2.738 -2.514 1 98.62 28 LEU B CA 1
ATOM 743 C C . LEU B 1 28 ? -2.67 1.562 -2.846 1 98.62 28 LEU B C 1
ATOM 745 O O . LEU B 1 28 ? -2.221 0.414 -2.881 1 98.62 28 LEU B O 1
ATOM 749 N N . VAL B 1 29 ? -3.926 1.873 -3.121 1 98.25 29 VAL B N 1
ATOM 750 C CA . VAL B 1 29 ? -4.914 0.844 -3.428 1 98.25 29 VAL B CA 1
ATOM 751 C C . VAL B 1 29 ? -4.535 0.131 -4.723 1 98.25 29 VAL B C 1
ATOM 753 O O . VAL B 1 29 ? -4.629 -1.095 -4.816 1 98.25 29 VAL B O 1
ATOM 756 N N . LYS B 1 30 ? -4.07 0.907 -5.668 1 97.12 30 LYS B N 1
ATOM 757 C CA . LYS B 1 30 ? -3.633 0.317 -6.93 1 97.12 30 LYS B CA 1
ATOM 758 C C . LYS B 1 30 ? -2.506 -0.686 -6.707 1 97.12 30 LYS B C 1
ATOM 760 O O . LYS B 1 30 ? -2.545 -1.799 -7.238 1 97.12 30 LYS B O 1
ATOM 765 N N . LYS B 1 31 ? -1.556 -0.31 -5.902 1 98.06 31 LYS B N 1
ATOM 766 C CA . LYS B 1 31 ? -0.427 -1.195 -5.629 1 98.06 31 LYS B CA 1
ATOM 767 C C . LYS B 1 31 ? -0.875 -2.438 -4.863 1 98.06 31 LYS B C 1
ATOM 769 O O . LYS B 1 31 ? -0.354 -3.531 -5.086 1 98.06 31 LYS B O 1
ATOM 774 N N . ALA B 1 32 ? -1.766 -2.275 -3.967 1 98.62 32 ALA B N 1
ATOM 775 C CA . ALA B 1 32 ? -2.307 -3.412 -3.225 1 98.62 32 ALA B CA 1
ATOM 776 C C . ALA B 1 32 ? -3.018 -4.387 -4.16 1 98.62 32 ALA B C 1
ATOM 778 O O . ALA B 1 32 ? -2.852 -5.602 -4.043 1 98.62 32 ALA B O 1
ATOM 779 N N . ASN B 1 33 ? -3.834 -3.893 -5.074 1 97.69 33 ASN B N 1
ATOM 780 C CA . ASN B 1 33 ? -4.547 -4.73 -6.031 1 97.69 33 ASN B CA 1
ATOM 781 C C . ASN B 1 33 ? -3.586 -5.512 -6.918 1 97.69 33 ASN B C 1
ATOM 783 O O . ASN B 1 33 ? -3.789 -6.703 -7.164 1 97.69 33 ASN B O 1
ATOM 787 N N . GLU B 1 34 ? -2.623 -4.824 -7.402 1 97.69 34 GLU B N 1
ATOM 788 C CA . GLU B 1 34 ? -1.621 -5.48 -8.234 1 97.69 34 GLU B CA 1
ATOM 789 C C . GLU B 1 34 ? -0.933 -6.613 -7.48 1 97.69 34 GLU B C 1
ATOM 791 O O . GLU B 1 34 ? -0.771 -7.715 -8.016 1 97.69 34 GLU B O 1
ATOM 796 N N . LEU B 1 35 ? -0.519 -6.297 -6.32 1 98.31 35 LEU B N 1
ATOM 797 C CA . LEU B 1 35 ? 0.123 -7.309 -5.488 1 98.31 35 LEU B CA 1
ATOM 798 C C . LEU B 1 35 ? -0.8 -8.508 -5.277 1 98.31 35 LEU B C 1
ATOM 800 O O . LEU B 1 35 ? -0.363 -9.656 -5.367 1 98.31 35 LEU B O 1
ATOM 804 N N . SER B 1 36 ? -1.995 -8.203 -4.977 1 98.56 36 SER B N 1
ATOM 805 C CA . SER B 1 36 ? -2.973 -9.266 -4.738 1 98.56 36 SER B CA 1
ATOM 806 C C . SER B 1 36 ? -3.088 -10.188 -5.945 1 98.56 36 SER B C 1
ATOM 808 O O . SER B 1 36 ? -3.072 -11.414 -5.797 1 98.56 36 SER B O 1
ATOM 810 N N . ILE B 1 37 ? -3.17 -9.641 -7.133 1 97.62 37 ILE B N 1
ATOM 811 C CA . ILE B 1 37 ? -3.389 -10.43 -8.344 1 97.62 37 ILE B CA 1
ATOM 812 C C . ILE B 1 37 ? -2.104 -11.164 -8.719 1 97.62 37 ILE B C 1
ATOM 814 O O . ILE B 1 37 ? -2.115 -12.375 -8.93 1 97.62 37 ILE B O 1
ATOM 818 N N . LEU B 1 38 ? -1.022 -10.453 -8.781 1 97.56 38 LEU B N 1
ATOM 819 C CA . LEU B 1 38 ? 0.234 -11.031 -9.242 1 97.56 38 LEU B CA 1
ATOM 820 C C . LEU B 1 38 ? 0.688 -12.164 -8.328 1 97.56 38 LEU B C 1
ATOM 822 O O . LEU B 1 38 ? 1.257 -13.156 -8.797 1 97.56 38 LEU B O 1
ATOM 826 N N . CYS B 1 39 ? 0.396 -11.992 -7.035 1 98.44 39 CYS B N 1
ATOM 827 C CA . CYS B 1 39 ? 1.024 -12.906 -6.09 1 98.44 39 CYS B CA 1
ATOM 828 C C . CYS B 1 39 ? -0.023 -13.734 -5.359 1 98.44 39 CYS B C 1
ATOM 830 O O . CYS B 1 39 ? 0.283 -14.383 -4.355 1 98.44 39 CYS B O 1
ATOM 832 N N . ASP B 1 40 ? -1.229 -13.602 -5.766 1 97.62 40 ASP B N 1
ATOM 833 C CA . ASP B 1 40 ? -2.297 -14.367 -5.129 1 97.62 40 ASP B CA 1
ATOM 834 C C . ASP B 1 40 ? -2.318 -14.133 -3.621 1 97.62 40 ASP B C 1
ATOM 836 O O . ASP B 1 40 ? -2.33 -15.086 -2.838 1 97.62 40 ASP B O 1
ATOM 840 N N . ALA B 1 41 ? -2.227 -12.938 -3.32 1 98.31 41 ALA B N 1
ATOM 841 C CA . ALA B 1 41 ? -2.219 -12.539 -1.916 1 98.31 41 ALA B CA 1
ATOM 842 C C . ALA B 1 41 ? -3.553 -11.906 -1.52 1 98.31 41 ALA B C 1
ATOM 844 O O . ALA B 1 41 ? -4.258 -11.352 -2.363 1 98.31 41 ALA B O 1
ATOM 845 N N . GLN B 1 42 ? -3.924 -12.094 -0.283 1 98.56 42 GLN B N 1
ATOM 846 C CA . GLN B 1 42 ? -5.059 -11.375 0.291 1 98.56 42 GLN B CA 1
ATOM 847 C C . GLN B 1 42 ? -4.598 -10.148 1.065 1 98.56 42 GLN B C 1
ATOM 849 O O . GLN B 1 42 ? -3.691 -10.234 1.897 1 98.56 42 GLN B O 1
ATOM 854 N N . ILE B 1 43 ? -5.207 -9.055 0.758 1 98.69 43 ILE B N 1
ATOM 855 C CA . ILE B 1 43 ? -4.738 -7.801 1.338 1 98.69 43 ILE B CA 1
ATOM 856 C C . ILE B 1 43 ? -5.93 -7 1.86 1 98.69 43 ILE B C 1
ATOM 858 O O . ILE B 1 43 ? -6.969 -6.918 1.2 1 98.69 43 ILE B O 1
ATOM 862 N N . ALA B 1 44 ? -5.785 -6.484 3.057 1 98.69 44 ALA B N 1
ATOM 863 C CA . ALA B 1 44 ? -6.715 -5.516 3.633 1 98.69 44 ALA B CA 1
ATOM 864 C C . ALA B 1 44 ? -5.977 -4.285 4.152 1 98.69 44 ALA B C 1
ATOM 866 O O . ALA B 1 44 ? -4.902 -4.402 4.75 1 98.69 44 ALA B O 1
ATOM 867 N N . THR B 1 45 ? -6.496 -3.092 3.854 1 98.62 45 THR B N 1
ATOM 868 C CA . THR B 1 45 ? -5.902 -1.838 4.305 1 98.62 45 THR B CA 1
ATOM 869 C C . THR B 1 45 ? -6.969 -0.911 4.879 1 98.62 45 THR B C 1
ATOM 871 O O . THR B 1 45 ? -8.062 -0.789 4.32 1 98.62 45 THR B O 1
ATOM 874 N N . ILE B 1 46 ? -6.617 -0.296 5.93 1 98.56 46 ILE B N 1
ATOM 875 C CA . ILE B 1 46 ? -7.453 0.745 6.516 1 98.56 46 ILE B CA 1
ATOM 876 C C . ILE B 1 46 ? -6.672 2.055 6.59 1 98.56 46 ILE B C 1
ATOM 878 O O . ILE B 1 46 ? -5.5 2.064 6.977 1 98.56 46 ILE B O 1
ATOM 882 N N . VAL B 1 47 ? -7.316 3.139 6.184 1 98.69 47 VAL B N 1
ATOM 883 C CA . VAL B 1 47 ? -6.699 4.461 6.207 1 98.69 47 VAL B CA 1
ATOM 884 C C . VAL B 1 47 ? -7.613 5.445 6.93 1 98.69 47 VAL B C 1
ATOM 886 O O . VAL B 1 47 ? -8.789 5.57 6.59 1 98.69 47 VAL B O 1
ATOM 889 N N . TYR B 1 48 ? -7.109 6.062 7.965 1 98.25 48 TYR B N 1
ATOM 890 C CA . TYR B 1 48 ? -7.781 7.176 8.633 1 98.25 48 TYR B CA 1
ATOM 891 C C . TYR B 1 48 ? -7.137 8.508 8.25 1 98.25 48 TYR B C 1
ATOM 893 O O . TYR B 1 48 ? -5.945 8.719 8.5 1 98.25 48 TYR B O 1
ATOM 901 N N . SER B 1 49 ? -7.922 9.359 7.66 1 98.12 49 SER B N 1
ATOM 902 C CA . SER B 1 49 ? -7.398 10.664 7.277 1 98.12 49 SER B CA 1
ATOM 903 C C . SER B 1 49 ? -7.191 11.555 8.492 1 98.12 49 SER B C 1
ATOM 905 O O . SER B 1 49 ? -7.66 11.242 9.586 1 98.12 49 SER B O 1
ATOM 907 N N . SER B 1 50 ? -6.535 12.711 8.203 1 95.94 50 SER B N 1
ATOM 908 C CA . SER B 1 50 ? -6.301 13.664 9.281 1 95.94 50 SER B CA 1
ATOM 909 C C . SER B 1 50 ? -7.609 14.281 9.766 1 95.94 50 SER B C 1
ATOM 911 O O . SER B 1 50 ? -7.691 14.758 10.898 1 95.94 50 SER B O 1
ATOM 913 N N . THR B 1 51 ? -8.586 14.219 8.93 1 95 51 THR B N 1
ATOM 914 C CA . THR B 1 51 ? -9.875 14.789 9.305 1 95 51 THR B CA 1
ATOM 915 C C . THR B 1 51 ? -10.758 13.734 9.977 1 95 51 THR B C 1
ATOM 917 O O . THR B 1 51 ? -11.891 14.023 10.367 1 95 51 THR B O 1
ATOM 920 N N . GLY B 1 52 ? -10.305 12.523 10.047 1 95.19 52 GLY B N 1
ATOM 921 C CA . GLY B 1 52 ? -11.031 11.492 10.758 1 95.19 52 GLY B CA 1
ATOM 922 C C . GLY B 1 52 ? -11.875 10.617 9.844 1 95.19 52 GLY B C 1
ATOM 923 O O . GLY B 1 52 ? -12.641 9.773 10.312 1 95.19 52 GLY B O 1
ATOM 924 N N . LYS B 1 53 ? -11.758 10.859 8.578 1 97.69 53 LYS B N 1
ATOM 925 C CA . LYS B 1 53 ? -12.492 10.023 7.633 1 97.69 53 LYS B CA 1
ATOM 926 C C . LYS B 1 53 ? -11.82 8.664 7.473 1 97.69 53 LYS B C 1
ATOM 928 O O . LYS B 1 53 ? -10.594 8.578 7.371 1 97.69 53 LYS B O 1
ATOM 933 N N . LEU B 1 54 ? -12.727 7.637 7.391 1 98.31 54 LEU B N 1
ATOM 934 C CA . LEU B 1 54 ? -12.219 6.27 7.277 1 98.31 54 LEU B CA 1
ATOM 935 C C . LEU B 1 54 ? -12.336 5.766 5.84 1 98.31 54 LEU B C 1
ATOM 937 O O . LEU B 1 54 ? -13.383 5.93 5.203 1 98.31 54 LEU B O 1
ATOM 941 N N . TYR B 1 55 ? -11.25 5.199 5.266 1 98.44 55 TYR B N 1
ATOM 942 C CA . TYR B 1 55 ? -11.219 4.504 3.984 1 98.44 55 TYR B CA 1
ATOM 943 C C . TYR B 1 55 ? -10.719 3.072 4.156 1 98.44 55 TYR B C 1
ATOM 945 O O . TYR B 1 55 ? -9.836 2.809 4.969 1 98.44 55 TYR B O 1
ATOM 953 N N . GLU B 1 56 ? -11.352 2.227 3.402 1 98 56 GLU B N 1
ATOM 954 C CA . GLU B 1 56 ? -10.961 0.825 3.502 1 98 56 GLU B CA 1
ATOM 955 C C . GLU B 1 56 ? -10.797 0.197 2.121 1 98 56 GLU B C 1
ATOM 957 O O . GLU B 1 56 ? -11.438 0.628 1.16 1 98 56 GLU B O 1
ATOM 962 N N . TYR B 1 57 ? -9.883 -0.808 2.086 1 98.12 57 TYR B N 1
ATOM 963 C CA . TYR B 1 57 ? -9.688 -1.652 0.914 1 98.12 57 TYR B CA 1
ATOM 964 C C . TYR B 1 57 ? -9.508 -3.111 1.316 1 98.12 57 TYR B C 1
ATOM 966 O O . TYR B 1 57 ? -8.852 -3.408 2.32 1 98.12 57 TYR B O 1
ATOM 974 N N . SER B 1 58 ? -10.117 -3.99 0.557 1 98.5 58 SER B N 1
ATOM 975 C CA . SER B 1 58 ? -9.883 -5.426 0.68 1 98.5 58 SER B CA 1
ATOM 976 C C . SER B 1 58 ? -9.812 -6.094 -0.689 1 98.5 58 SER B C 1
ATOM 978 O O . SER B 1 58 ? -10.578 -5.758 -1.592 1 98.5 58 SER B O 1
ATOM 980 N N . SER B 1 59 ? -8.906 -7.02 -0.781 1 97.5 59 SER B N 1
ATOM 981 C CA . SER B 1 59 ? -8.711 -7.699 -2.057 1 97.5 59 SER B CA 1
ATOM 982 C C . SER B 1 59 ? -9.852 -8.68 -2.34 1 97.5 59 SER B C 1
ATOM 984 O O . SER B 1 59 ? -10 -9.148 -3.467 1 97.5 59 SER B O 1
ATOM 986 N N . ASN B 1 60 ? -10.5 -9.023 -1.344 1 89 60 ASN B N 1
ATOM 987 C CA . ASN B 1 60 ? -11.609 -9.953 -1.55 1 89 60 ASN B CA 1
ATOM 988 C C . ASN B 1 60 ? -12.859 -9.242 -2.051 1 89 60 ASN B C 1
ATOM 990 O O . ASN B 1 60 ? -13.828 -9.883 -2.457 1 89 60 ASN B O 1
ATOM 994 N N . ASN B 1 61 ? -12.898 -7.988 -1.931 1 71.56 61 ASN B N 1
ATOM 995 C CA . ASN B 1 61 ? -14.047 -7.23 -2.414 1 71.56 61 ASN B CA 1
ATOM 996 C C . ASN B 1 61 ? -13.812 -6.699 -3.826 1 71.56 61 ASN B C 1
ATOM 998 O O . ASN B 1 61 ? -14.32 -5.637 -4.188 1 71.56 61 ASN B O 1
ATOM 1002 N N . ARG B 1 62 ? -13.188 -7.379 -4.68 1 54.16 62 ARG B N 1
ATOM 1003 C CA . ARG B 1 62 ? -12.961 -6.906 -6.039 1 54.16 62 ARG B CA 1
ATOM 1004 C C . ARG B 1 62 ? -14.273 -6.84 -6.816 1 54.16 62 ARG B C 1
ATOM 1006 O O . ARG B 1 62 ? -15.195 -7.613 -6.559 1 54.16 62 ARG B O 1
#

Sequence (124 aa):
MVRRKIEMNKIENSQYRDVTFSKRRQGLVKKANELSILCDAQIATIVYSSTGKLYEYSSNNRMVRRKIEMNKIENSQYRDVTFSKRRQGLVKKANELSILCDAQIATIVYSSTGKLYEYSSNNR

Organism: Capsicum annuum (NCBI:txid4072)

pLDDT: mean 91.25, std 16.42, range [33.75, 98.69]

Secondary structure (DSSP, 8-state):
-----PPP-----HHHHHHHHHHHHHHHHHHHHHHHHHHT-EEEEEEE-TTS-EEEEEGGG-/-----PPP-----HHHHHHHHHHHHHHHHHHHHHHHHHHT-EEEEEEE-TT--EEEEEGGG-

Radius of gyration: 15.43 Å; Cα contacts (8 Å, |Δi|>4): 170; chains: 2; bounding box: 38×44×40 Å

Nearest PDB structures (foldseek):
  1egw-assembly1_B  TM=9.243E-01  e=7.824E-06  Homo sapiens
  8c84-assembly1_B  TM=9.200E-01  e=7.302E-06  Homo sapiens
  3kov-assembly1_B  TM=9.193E-01  e=6.815E-06  Homo sapiens
  3p57-assembly1_D  TM=9.258E-01  e=9.626E-06  Homo sapiens
  1hbx-assembly1_A  TM=8.146E-01  e=1.525E-04  Homo sapiens